Protein AF-A0A963LKS9-F1 (afdb_monomer)

Structure (mmCIF, N/CA/C/O backbone):
data_AF-A0A963LKS9-F1
#
_entry.id   AF-A0A963LKS9-F1
#
loop_
_atom_site.group_PDB
_atom_site.id
_atom_site.type_symbol
_atom_site.label_atom_id
_atom_site.label_alt_id
_atom_site.label_comp_id
_atom_site.label_asym_id
_atom_site.label_entity_id
_atom_site.label_seq_id
_atom_site.pdbx_PDB_ins_code
_atom_site.Cartn_x
_atom_site.Cartn_y
_atom_site.Cartn_z
_atom_site.occupancy
_atom_site.B_iso_or_equiv
_atom_site.auth_seq_id
_atom_site.auth_comp_id
_atom_site.auth_asym_id
_atom_site.auth_atom_id
_atom_site.pdbx_PDB_model_num
ATOM 1 N N . VAL A 1 1 ? -5.920 -4.078 2.399 1.00 51.56 1 VAL A N 1
ATOM 2 C CA . VAL A 1 1 ? -4.648 -3.534 1.897 1.00 51.56 1 VAL A CA 1
ATOM 3 C C . VAL A 1 1 ? -4.773 -2.043 2.090 1.00 51.56 1 VAL A C 1
ATOM 5 O O . VAL A 1 1 ? -5.852 -1.553 1.776 1.00 51.56 1 VAL A O 1
ATOM 8 N N . CYS A 1 2 ? -3.771 -1.343 2.621 1.00 54.22 2 CYS A N 1
ATOM 9 C CA . CYS A 1 2 ? -3.730 0.110 2.463 1.00 54.22 2 CYS A CA 1
ATOM 10 C C . CYS A 1 2 ? -3.390 0.398 0.986 1.00 54.22 2 CYS A C 1
ATOM 12 O O . CYS A 1 2 ? -2.227 0.288 0.611 1.00 54.22 2 CYS A O 1
ATOM 14 N N . PRO A 1 3 ? -4.364 0.651 0.086 1.00 58.88 3 PRO A N 1
ATOM 15 C CA . PRO A 1 3 ? -4.149 0.496 -1.359 1.00 58.88 3 PRO A CA 1
ATOM 16 C C . PRO A 1 3 ? -3.251 1.573 -1.964 1.00 58.88 3 PRO A C 1
ATOM 18 O O . PRO A 1 3 ? -2.847 1.445 -3.116 1.00 58.88 3 PRO A O 1
ATOM 21 N N . GLY A 1 4 ? -2.958 2.628 -1.200 1.00 70.62 4 GLY A N 1
ATOM 22 C CA . GLY A 1 4 ? -2.059 3.704 -1.601 1.00 70.62 4 GLY A CA 1
ATOM 23 C C . GLY A 1 4 ? -0.577 3.407 -1.377 1.00 70.62 4 GLY A C 1
ATOM 24 O O . GLY A 1 4 ? 0.248 4.128 -1.930 1.00 70.62 4 GLY A O 1
ATOM 25 N N . PHE A 1 5 ? -0.222 2.368 -0.610 1.00 81.94 5 PHE A N 1
ATOM 26 C CA . PHE A 1 5 ? 1.160 2.139 -0.185 1.00 81.94 5 PHE A CA 1
ATOM 27 C C . PHE A 1 5 ? 1.614 0.706 -0.468 1.00 81.94 5 PHE A C 1
ATOM 29 O O . PHE A 1 5 ? 0.944 -0.275 -0.150 1.00 81.94 5 PHE A O 1
ATOM 36 N N . ILE A 1 6 ? 2.787 0.593 -1.090 1.00 90.56 6 ILE A N 1
ATOM 37 C CA . ILE A 1 6 ? 3.453 -0.688 -1.374 1.00 90.56 6 ILE A CA 1
ATOM 38 C C . ILE A 1 6 ? 4.446 -1.086 -0.276 1.00 90.56 6 ILE A C 1
ATOM 40 O O . ILE A 1 6 ? 4.802 -2.258 -0.186 1.00 90.56 6 ILE A O 1
ATOM 44 N N . SER A 1 7 ? 4.861 -0.133 0.560 1.00 93.06 7 SER A N 1
ATOM 45 C CA . SER A 1 7 ? 5.805 -0.296 1.666 1.00 93.06 7 SER A CA 1
ATOM 46 C C . SER A 1 7 ? 5.248 0.377 2.911 1.00 93.06 7 SER A C 1
ATOM 48 O O . SER A 1 7 ? 4.525 1.365 2.784 1.00 93.06 7 SER A O 1
ATOM 50 N N . ASP A 1 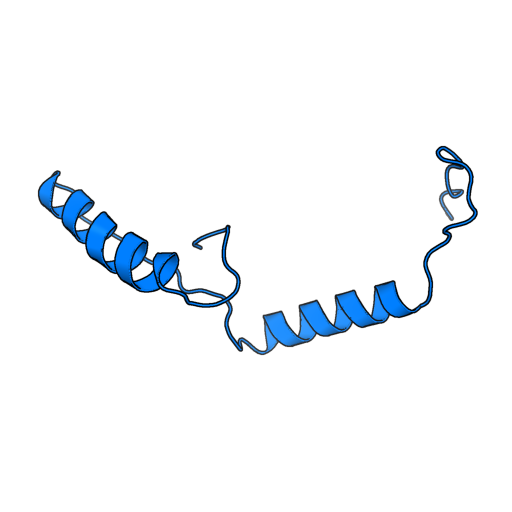8 ? 5.629 -0.118 4.085 1.00 94.31 8 ASP A N 1
ATOM 51 C CA . ASP A 1 8 ? 5.273 0.526 5.345 1.00 94.31 8 ASP A CA 1
ATOM 52 C C . ASP A 1 8 ? 5.936 1.903 5.500 1.00 94.31 8 ASP A C 1
ATOM 54 O O . ASP A 1 8 ? 7.095 2.109 5.121 1.00 94.31 8 ASP A O 1
ATOM 58 N N . CYS A 1 9 ? 5.176 2.836 6.067 1.00 94.31 9 CYS A N 1
ATOM 59 C CA . CYS A 1 9 ? 5.554 4.212 6.374 1.00 94.31 9 CYS A CA 1
ATOM 60 C C . CYS A 1 9 ? 4.766 4.713 7.600 1.00 94.31 9 CYS A C 1
ATOM 62 O O . CYS A 1 9 ? 4.072 3.934 8.260 1.00 94.31 9 CYS A O 1
ATOM 64 N N . LEU A 1 10 ? 4.893 6.002 7.930 1.00 94.81 10 LEU A N 1
ATOM 65 C CA . LEU A 1 10 ? 4.223 6.599 9.091 1.00 94.81 10 LEU A CA 1
ATOM 66 C C . LEU A 1 10 ? 2.700 6.466 8.973 1.00 94.81 10 LEU A C 1
ATOM 68 O O . LEU A 1 10 ? 2.025 6.020 9.896 1.00 94.81 10 LEU A O 1
ATOM 72 N N . GLU A 1 11 ? 2.187 6.759 7.785 1.00 93.69 11 GLU A N 1
ATOM 73 C CA . GLU A 1 11 ? 0.770 6.735 7.457 1.00 93.69 11 GLU A CA 1
ATOM 74 C C . GLU A 1 11 ? 0.176 5.323 7.595 1.00 93.69 11 GLU A C 1
ATOM 76 O O . GLU A 1 11 ? -0.971 5.157 8.005 1.00 93.69 11 GLU A O 1
ATOM 81 N N . THR A 1 12 ? 0.936 4.273 7.264 1.00 94.06 12 THR A N 1
ATOM 82 C CA . THR A 1 12 ? 0.418 2.898 7.325 1.00 94.06 12 THR A CA 1
ATOM 83 C C . THR A 1 12 ? 0.459 2.328 8.737 1.00 94.06 12 THR A C 1
ATOM 85 O O . THR A 1 12 ? -0.503 1.684 9.157 1.00 94.06 12 THR A O 1
ATOM 88 N N . LEU A 1 13 ? 1.550 2.567 9.469 1.00 93.75 13 LEU A N 1
ATOM 89 C CA . LEU A 1 13 ? 1.766 1.984 10.792 1.00 93.75 13 LEU A CA 1
ATOM 90 C C . LEU A 1 13 ? 1.093 2.791 11.902 1.00 93.75 13 LEU A C 1
ATOM 92 O O . LEU A 1 13 ? 0.409 2.217 12.742 1.00 93.75 13 LEU A O 1
ATOM 96 N N . GLU A 1 14 ? 1.280 4.107 11.917 1.00 94.75 14 GLU A N 1
ATOM 97 C CA . GLU A 1 14 ? 0.793 4.950 13.008 1.00 94.75 14 GLU A CA 1
ATOM 98 C C . GLU A 1 14 ? -0.629 5.423 12.726 1.00 94.75 14 GLU A C 1
ATOM 100 O O . GLU A 1 14 ? -1.556 5.071 13.455 1.00 94.75 14 GLU A O 1
ATOM 105 N N . GLU A 1 15 ? -0.841 6.133 11.620 1.00 94.44 15 GLU A N 1
ATOM 106 C CA . GLU A 1 15 ? -2.153 6.725 11.345 1.00 94.44 15 GLU A CA 1
ATOM 107 C C . GLU A 1 15 ? -3.216 5.637 11.099 1.00 94.44 15 GLU A C 1
ATOM 109 O O . GLU A 1 15 ? -4.299 5.661 11.687 1.00 94.44 15 GLU A O 1
ATOM 114 N N . ILE A 1 16 ? -2.921 4.626 10.273 1.00 93.19 16 ILE A N 1
ATOM 115 C CA . ILE A 1 16 ? -3.909 3.594 9.927 1.00 93.19 16 ILE A CA 1
ATOM 116 C C . ILE A 1 16 ? -3.961 2.446 10.943 1.00 93.19 16 ILE A C 1
ATOM 118 O O . ILE A 1 16 ? -5.046 2.122 11.431 1.00 93.19 16 ILE A O 1
ATOM 122 N N . ASP A 1 17 ? -2.859 1.757 11.247 1.00 94.50 17 ASP A N 1
ATOM 123 C CA . ASP A 1 17 ? -2.951 0.572 12.120 1.00 94.50 17 ASP A CA 1
ATOM 124 C C . ASP A 1 17 ? -3.203 0.932 13.593 1.00 94.50 17 ASP A C 1
ATOM 126 O O . ASP A 1 17 ? -3.885 0.179 14.298 1.00 94.50 17 ASP A O 1
ATOM 130 N N . MET A 1 18 ? -2.717 2.089 14.056 1.00 95.25 18 MET A N 1
ATOM 131 C CA . MET A 1 18 ? -2.873 2.514 15.450 1.00 95.25 18 MET A CA 1
ATOM 132 C C . MET A 1 18 ? -4.025 3.507 15.638 1.00 95.25 18 MET A C 1
ATOM 134 O O . MET A 1 18 ? -4.988 3.176 16.336 1.00 95.25 18 MET A O 1
ATOM 138 N N . GLU A 1 19 ? -3.967 4.702 15.045 1.00 97.50 19 GLU A N 1
ATOM 139 C CA . GLU A 1 19 ? -4.939 5.766 15.347 1.00 97.50 19 GLU A CA 1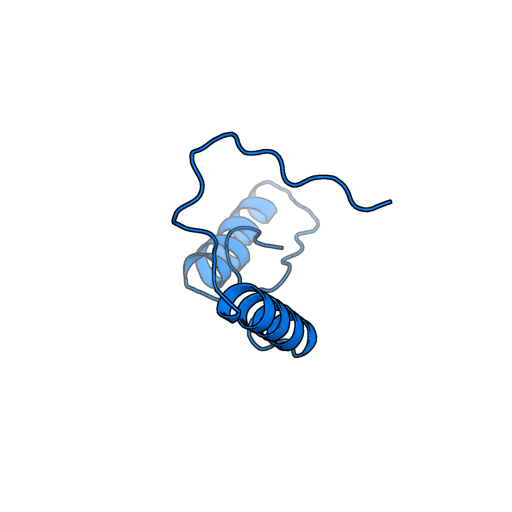
ATOM 140 C C . GLU A 1 19 ? -6.348 5.429 14.842 1.00 97.50 19 GLU A C 1
ATOM 142 O O . GLU A 1 19 ? -7.322 5.515 15.598 1.00 97.50 19 GLU A O 1
ATOM 147 N N . VAL A 1 20 ? -6.483 4.974 13.592 1.00 95.75 20 VAL A N 1
ATOM 148 C CA . VAL A 1 20 ? -7.790 4.579 13.039 1.00 95.75 20 VAL A CA 1
ATOM 149 C C . VAL A 1 20 ? -8.368 3.369 13.773 1.00 95.75 20 VAL A C 1
ATOM 151 O O . VAL A 1 20 ? -9.575 3.334 14.021 1.00 95.75 20 VAL A O 1
ATOM 154 N N . ARG A 1 21 ? -7.539 2.395 14.169 1.00 96.38 21 ARG A N 1
ATOM 155 C CA . ARG A 1 21 ? -7.988 1.260 14.993 1.00 96.38 21 ARG A CA 1
ATOM 156 C C . ARG A 1 21 ? -8.561 1.742 16.322 1.00 96.38 21 ARG A C 1
ATOM 158 O O . ARG A 1 21 ? -9.671 1.348 16.678 1.00 96.38 21 ARG A O 1
ATOM 165 N N . GLN A 1 22 ? -7.841 2.617 17.025 1.00 97.94 22 GLN A N 1
ATOM 166 C CA . GLN A 1 22 ? -8.309 3.193 18.288 1.00 97.94 22 GLN A CA 1
ATOM 167 C C . GLN A 1 22 ? -9.622 3.959 18.101 1.00 97.94 22 GLN A C 1
ATOM 169 O O . GLN A 1 22 ? -10.560 3.772 18.875 1.00 97.94 22 GLN A O 1
ATOM 174 N N . ALA A 1 23 ? -9.723 4.778 17.051 1.00 98.19 23 ALA A N 1
ATOM 175 C CA . ALA A 1 23 ? -10.946 5.508 16.734 1.00 98.19 23 ALA A CA 1
ATOM 176 C C . ALA A 1 23 ? -12.123 4.562 16.428 1.00 98.19 23 ALA A C 1
ATOM 178 O O . ALA A 1 23 ? -13.245 4.802 16.878 1.00 98.19 23 ALA A O 1
ATOM 179 N N . PHE A 1 24 ? -11.875 3.469 15.701 1.00 98.00 24 PHE A N 1
ATOM 180 C CA . PHE A 1 24 ? -12.878 2.455 15.379 1.00 98.00 24 PHE A CA 1
ATOM 181 C C . PHE A 1 24 ? -13.393 1.734 16.630 1.00 98.00 24 PHE A C 1
ATOM 183 O O . PHE A 1 24 ? -14.606 1.602 16.808 1.00 98.00 24 PHE A O 1
ATOM 190 N N . GLU A 1 25 ? -12.494 1.306 17.517 1.00 97.69 25 GLU A N 1
ATOM 191 C CA . GLU A 1 25 ? -12.849 0.661 18.786 1.00 97.69 25 GLU A CA 1
ATOM 192 C C . GLU A 1 25 ? -13.613 1.623 19.709 1.00 97.69 25 GLU A C 1
ATOM 194 O O . GLU A 1 25 ? -14.659 1.263 20.253 1.00 97.69 25 GLU A O 1
ATOM 199 N N . ALA A 1 26 ? -13.162 2.877 19.817 1.00 98.25 26 ALA A N 1
ATOM 200 C CA . ALA A 1 26 ? -13.838 3.915 20.598 1.00 98.25 26 ALA A CA 1
ATOM 201 C C . ALA A 1 26 ? -15.255 4.224 20.081 1.00 98.25 26 ALA A C 1
ATOM 203 O O . 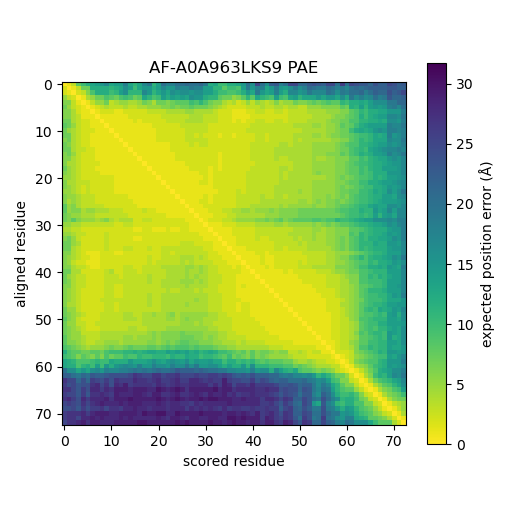ALA A 1 26 ? -16.144 4.560 20.864 1.00 98.25 26 ALA A O 1
ATOM 204 N N . ALA A 1 27 ? -15.490 4.066 18.776 1.00 98.25 27 ALA A N 1
ATOM 205 C CA . ALA A 1 27 ? -16.807 4.204 18.159 1.00 98.25 27 ALA A CA 1
ATOM 206 C C . ALA A 1 27 ? -17.715 2.963 18.334 1.00 98.25 27 ALA A C 1
ATOM 208 O O . ALA A 1 27 ? -18.831 2.945 17.810 1.00 98.25 27 ALA A O 1
ATOM 209 N N . GLY A 1 28 ? -17.274 1.927 19.061 1.00 98.44 28 GLY A N 1
ATOM 210 C CA . GLY A 1 28 ? -18.028 0.686 19.281 1.00 98.44 28 GLY A CA 1
ATOM 211 C C . GLY A 1 28 ? -17.812 -0.384 18.205 1.00 98.44 28 GLY A C 1
ATOM 212 O O . GLY A 1 28 ? -18.581 -1.347 18.118 1.00 98.44 28 GLY A O 1
ATOM 213 N N . GLY A 1 29 ? -16.782 -0.222 17.373 1.00 97.50 29 GLY A N 1
ATOM 214 C CA . GLY A 1 29 ? -16.323 -1.245 16.444 1.00 97.50 29 GLY A CA 1
ATOM 215 C C . GLY A 1 29 ? -15.861 -2.510 17.175 1.00 97.50 29 GLY A C 1
ATOM 216 O O . GLY A 1 29 ? -15.338 -2.448 18.283 1.00 97.50 29 GLY A O 1
ATOM 217 N N . ARG A 1 30 ? -16.089 -3.679 16.564 1.00 96.81 30 ARG A N 1
ATOM 218 C CA . ARG A 1 30 ? -15.807 -4.987 17.191 1.00 96.81 30 ARG A CA 1
ATOM 219 C C . ARG A 1 30 ? -14.583 -5.691 16.621 1.00 96.81 30 ARG A C 1
ATOM 221 O O . ARG A 1 30 ? -13.846 -6.321 17.366 1.00 96.81 30 ARG A O 1
ATOM 228 N N . GLU A 1 31 ? -14.386 -5.603 15.310 1.00 96.75 31 GLU A N 1
ATOM 229 C CA . GLU A 1 31 ? -13.309 -6.298 14.606 1.00 96.75 31 GLU A CA 1
ATOM 230 C C . GLU A 1 31 ? -12.630 -5.337 13.637 1.00 96.75 31 GLU A C 1
ATOM 232 O O . GLU A 1 31 ? -13.274 -4.781 12.746 1.00 96.75 31 GLU A O 1
ATOM 237 N N . TYR A 1 32 ? -11.327 -5.146 13.828 1.00 95.50 32 TYR A N 1
ATOM 238 C CA . TYR A 1 32 ? -10.483 -4.335 12.964 1.00 95.50 32 TYR A CA 1
ATOM 239 C C . TYR A 1 32 ? -9.366 -5.200 12.387 1.00 95.50 32 TYR A C 1
ATOM 241 O O . TYR A 1 32 ? -8.577 -5.801 13.124 1.00 95.50 32 TYR A O 1
ATOM 249 N N . HIS A 1 33 ? -9.277 -5.231 11.059 1.00 93.81 33 HIS A N 1
ATOM 250 C CA . HIS A 1 33 ? -8.259 -5.982 10.338 1.00 93.81 33 HIS A CA 1
ATOM 251 C C . HIS A 1 33 ? -7.369 -5.038 9.544 1.00 93.81 33 HIS A C 1
ATOM 253 O O . HIS A 1 33 ? -7.763 -4.507 8.505 1.00 93.81 33 HIS A O 1
ATOM 259 N N . TYR A 1 34 ? -6.136 -4.896 10.015 1.00 91.50 34 TYR A N 1
ATOM 260 C CA . TYR A 1 34 ? -5.073 -4.303 9.229 1.00 91.50 34 TYR A CA 1
ATOM 261 C C . TYR A 1 34 ? -4.549 -5.321 8.221 1.00 91.50 34 TYR A C 1
ATOM 263 O O . TYR A 1 34 ? -4.369 -6.500 8.531 1.00 91.50 34 TYR A O 1
ATOM 271 N N . ILE A 1 35 ? -4.318 -4.864 6.995 1.00 91.50 35 ILE A N 1
ATOM 272 C CA . ILE A 1 35 ? -3.732 -5.686 5.942 1.00 91.50 35 ILE A CA 1
ATOM 273 C C . ILE A 1 35 ? -2.383 -5.055 5.593 1.00 91.50 35 ILE A C 1
ATOM 275 O O . ILE A 1 35 ? -2.396 -3.933 5.074 1.00 91.50 35 ILE A O 1
ATOM 279 N N . PRO A 1 36 ? -1.266 -5.761 5.842 1.00 89.88 36 PRO A N 1
ATOM 280 C CA . PRO A 1 36 ? 0.072 -5.199 5.733 1.00 89.88 36 PRO A CA 1
ATOM 281 C C . PRO A 1 36 ? 0.435 -4.823 4.297 1.00 89.88 36 PRO A C 1
ATOM 283 O O . PRO A 1 36 ? -0.132 -5.349 3.330 1.00 89.88 36 PRO A O 1
ATOM 286 N N . CYS A 1 37 ? 1.409 -3.924 4.174 1.00 92.81 37 CYS A N 1
ATOM 287 C CA . CYS A 1 37 ? 2.014 -3.570 2.898 1.00 92.81 37 CYS A CA 1
ATOM 288 C C . CYS A 1 37 ? 2.740 -4.764 2.260 1.00 92.81 37 CYS A C 1
ATOM 290 O O . CYS A 1 37 ? 3.061 -5.765 2.908 1.00 92.81 37 CYS A O 1
ATOM 292 N N . LEU A 1 38 ? 3.002 -4.659 0.954 1.00 93.38 38 LEU A N 1
ATOM 293 C CA . LEU A 1 38 ? 3.707 -5.708 0.217 1.00 93.38 38 LEU A CA 1
ATOM 294 C C . LEU A 1 38 ? 5.178 -5.807 0.630 1.00 93.38 38 LEU A C 1
ATOM 296 O O . LEU A 1 38 ? 5.708 -6.913 0.655 1.00 93.38 38 LEU A O 1
ATOM 300 N N . ASN A 1 39 ? 5.814 -4.688 0.987 1.00 93.19 39 ASN A N 1
ATOM 301 C CA . ASN A 1 39 ? 7.200 -4.624 1.450 1.00 93.19 39 ASN A CA 1
ATOM 302 C C . ASN A 1 39 ? 8.140 -5.427 0.527 1.00 93.19 39 ASN A C 1
ATOM 304 O O . ASN A 1 39 ? 8.170 -5.206 -0.686 1.00 93.19 39 ASN A O 1
ATOM 308 N N . ASP A 1 40 ? 8.887 -6.375 1.087 1.00 95.50 40 ASP A N 1
ATOM 309 C CA . ASP A 1 40 ? 9.858 -7.230 0.409 1.00 95.50 40 ASP A CA 1
ATOM 310 C C . ASP A 1 40 ? 9.278 -8.583 -0.040 1.00 95.50 40 ASP A C 1
ATOM 312 O O . ASP A 1 40 ? 10.035 -9.494 -0.389 1.00 95.50 40 ASP A O 1
ATOM 316 N N . GLN A 1 41 ? 7.945 -8.731 -0.076 1.00 95.75 41 GLN A N 1
ATOM 317 C CA . GLN A 1 41 ? 7.301 -9.980 -0.482 1.00 95.75 41 GLN A CA 1
ATOM 318 C C . GLN A 1 41 ? 7.854 -10.474 -1.834 1.00 95.75 41 GLN A C 1
ATOM 320 O O . GLN A 1 41 ? 7.726 -9.774 -2.847 1.00 95.75 41 GLN A O 1
ATOM 325 N N . PRO A 1 42 ? 8.406 -11.703 -1.907 1.00 97.50 42 PRO A N 1
ATOM 326 C CA . PRO A 1 42 ? 9.082 -12.185 -3.113 1.00 97.50 42 PRO A CA 1
ATOM 327 C C . PRO A 1 42 ? 8.203 -12.166 -4.367 1.00 97.50 42 PRO A C 1
ATOM 329 O O . PRO A 1 42 ? 8.675 -11.843 -5.456 1.00 97.50 42 PRO A O 1
ATOM 332 N N . ALA A 1 43 ? 6.909 -12.467 -4.218 1.00 96.38 43 ALA A N 1
ATOM 333 C CA . ALA A 1 43 ? 5.952 -12.433 -5.320 1.00 96.38 43 ALA A CA 1
ATOM 334 C C . ALA A 1 43 ? 5.755 -11.012 -5.878 1.00 96.38 43 ALA A C 1
ATOM 336 O O . ALA A 1 43 ? 5.688 -10.833 -7.095 1.00 96.38 43 ALA A O 1
ATOM 337 N N . TRP A 1 44 ? 5.715 -10.001 -5.005 1.00 94.94 44 TRP A N 1
ATOM 338 C CA . TRP A 1 44 ? 5.629 -8.597 -5.406 1.00 94.94 44 TRP A CA 1
ATOM 339 C C . TRP A 1 44 ? 6.908 -8.143 -6.111 1.00 94.94 44 TRP A C 1
ATOM 341 O O . TRP A 1 44 ? 6.843 -7.594 -7.211 1.00 94.94 44 TRP A O 1
ATOM 351 N N . MET A 1 45 ? 8.073 -8.458 -5.542 1.00 97.06 45 MET A N 1
ATOM 352 C CA . MET A 1 45 ? 9.369 -8.136 -6.146 1.00 97.06 45 MET A CA 1
ATOM 353 C C . MET A 1 45 ? 9.530 -8.767 -7.536 1.00 97.06 45 MET A C 1
ATOM 355 O O . MET A 1 45 ? 9.961 -8.097 -8.476 1.00 97.06 45 MET A O 1
ATOM 359 N N . ALA A 1 46 ? 9.122 -10.029 -7.702 1.00 98.12 46 ALA A N 1
ATOM 360 C CA . ALA A 1 46 ? 9.130 -10.706 -8.998 1.00 98.12 46 ALA A CA 1
ATOM 361 C C . ALA A 1 46 ? 8.174 -10.045 -10.007 1.00 98.12 46 ALA A C 1
ATOM 363 O O . ALA A 1 46 ? 8.536 -9.852 -11.171 1.00 98.12 46 ALA A O 1
ATOM 364 N N . ALA A 1 47 ? 6.973 -9.657 -9.569 1.00 96.44 47 ALA A N 1
ATOM 365 C CA . ALA A 1 47 ? 6.009 -8.957 -10.413 1.00 96.44 47 ALA A CA 1
ATOM 366 C C . ALA A 1 47 ? 6.532 -7.584 -10.869 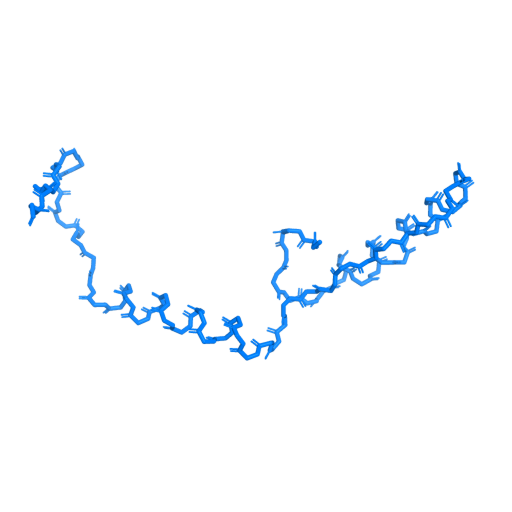1.00 96.44 47 ALA A C 1
ATOM 368 O O . ALA A 1 47 ? 6.441 -7.258 -12.058 1.00 96.44 47 ALA A O 1
ATOM 369 N N . LEU A 1 48 ? 7.124 -6.810 -9.952 1.00 96.56 48 LEU A N 1
ATOM 370 C CA . LEU A 1 48 ? 7.717 -5.504 -10.239 1.00 96.56 48 LEU A CA 1
ATOM 371 C C . LEU A 1 48 ? 8.908 -5.625 -11.198 1.00 96.56 48 LEU A C 1
ATOM 373 O O . LEU A 1 48 ? 8.976 -4.888 -12.182 1.00 96.56 48 LEU A O 1
ATOM 377 N N . ALA A 1 49 ? 9.802 -6.593 -10.971 1.00 97.75 49 ALA A N 1
ATOM 378 C CA . ALA A 1 49 ? 10.918 -6.872 -11.872 1.00 97.75 49 ALA A CA 1
ATOM 379 C C . ALA A 1 49 ? 10.427 -7.256 -13.276 1.00 97.75 49 ALA A C 1
ATOM 381 O O . ALA A 1 49 ? 10.912 -6.722 -14.2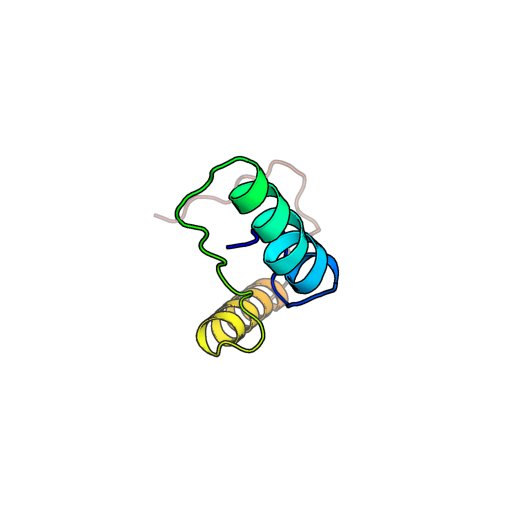73 1.00 97.75 49 ALA A O 1
ATOM 382 N N . GLY A 1 50 ? 9.417 -8.125 -13.369 1.00 98.19 50 GLY A N 1
ATOM 383 C CA . GLY A 1 50 ? 8.803 -8.492 -14.643 1.00 98.19 50 GLY A CA 1
ATOM 384 C C . GLY A 1 50 ? 8.175 -7.296 -15.364 1.00 98.19 50 GLY A C 1
ATOM 385 O O . GLY A 1 50 ? 8.322 -7.165 -16.578 1.00 98.19 50 GLY A O 1
ATOM 386 N N . LEU A 1 51 ? 7.506 -6.398 -14.635 1.00 96.75 51 LEU A N 1
ATOM 387 C CA . LEU A 1 51 ? 6.952 -5.164 -15.193 1.00 96.75 51 LEU A CA 1
ATOM 388 C C . LEU A 1 51 ? 8.055 -4.241 -15.727 1.00 96.75 51 LEU A C 1
ATOM 390 O O . LEU A 1 51 ? 7.969 -3.795 -16.871 1.00 96.75 51 LEU A O 1
ATOM 394 N N . ALA A 1 52 ? 9.100 -4.002 -14.934 1.00 97.31 52 ALA A N 1
ATOM 395 C CA . ALA A 1 52 ? 10.240 -3.191 -15.343 1.00 97.31 52 ALA A CA 1
ATOM 396 C C . ALA A 1 52 ? 10.908 -3.766 -16.599 1.00 97.31 52 ALA A C 1
ATOM 398 O O . ALA A 1 52 ? 11.064 -3.056 -17.587 1.00 97.31 52 ALA A O 1
ATOM 399 N N . LEU A 1 53 ? 11.213 -5.067 -16.612 1.00 97.69 53 LEU A N 1
ATOM 400 C CA . LEU A 1 53 ? 11.831 -5.737 -17.760 1.00 97.69 5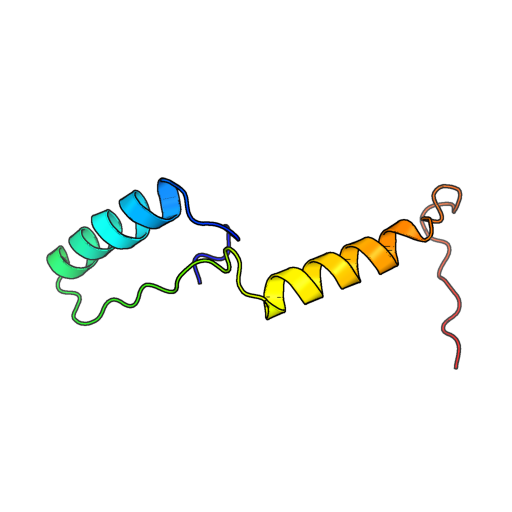3 LEU A CA 1
ATOM 401 C C . LEU A 1 53 ? 10.985 -5.640 -19.032 1.00 97.69 53 LEU A C 1
ATOM 403 O O . LEU A 1 53 ? 11.549 -5.452 -20.107 1.00 97.69 53 LEU A O 1
ATOM 407 N N . ARG A 1 54 ? 9.651 -5.731 -18.937 1.00 95.88 54 ARG A N 1
ATOM 408 C CA . ARG A 1 54 ? 8.764 -5.519 -20.096 1.00 95.88 54 ARG A CA 1
ATOM 409 C C . ARG A 1 54 ? 8.881 -4.101 -20.648 1.00 95.88 54 ARG A C 1
ATOM 411 O O . ARG A 1 54 ? 8.960 -3.921 -21.856 1.00 95.88 54 ARG A O 1
ATOM 418 N N . HIS A 1 55 ? 8.905 -3.097 -19.777 1.00 94.94 55 HIS A N 1
ATOM 419 C CA . HIS A 1 55 ? 8.888 -1.692 -20.189 1.00 94.94 55 HIS A CA 1
ATOM 420 C C . HIS A 1 55 ? 10.270 -1.109 -20.506 1.00 94.94 55 HIS A C 1
ATOM 422 O O . HIS A 1 55 ? 10.356 -0.084 -21.181 1.00 94.94 55 HIS A O 1
ATOM 428 N N . LEU A 1 56 ? 11.347 -1.771 -20.089 1.00 95.69 56 LEU A N 1
ATOM 429 C CA . LEU A 1 56 ? 12.720 -1.424 -20.463 1.00 95.69 56 LEU A CA 1
ATOM 430 C C . LEU A 1 56 ? 13.085 -1.855 -21.895 1.00 95.69 56 LEU A C 1
ATOM 432 O O . LEU A 1 56 ? 14.142 -1.474 -22.386 1.00 95.69 56 LEU A O 1
ATOM 436 N N . GLN A 1 57 ? 12.210 -2.583 -22.599 1.00 93.50 57 GLN A N 1
ATOM 437 C CA . GLN A 1 57 ? 12.401 -2.983 -24.006 1.00 93.50 57 GLN A CA 1
ATOM 438 C C . GLN A 1 57 ? 12.235 -1.824 -25.007 1.00 93.50 57 GLN A C 1
ATOM 440 O O . GLN A 1 57 ? 12.433 -2.010 -26.205 1.00 93.50 57 GLN A O 1
ATOM 445 N N . GLY A 1 58 ? 11.902 -0.625 -24.521 1.00 90.44 58 GLY A N 1
ATOM 446 C CA . GLY A 1 58 ? 11.675 0.566 -25.332 1.00 90.44 58 GLY A CA 1
ATOM 447 C C . GLY A 1 58 ? 10.189 0.855 -25.527 1.00 90.44 58 GLY A C 1
ATOM 448 O O . GLY A 1 58 ? 9.376 -0.042 -25.743 1.00 90.44 58 GLY A O 1
ATOM 449 N N . TRP A 1 59 ? 9.832 2.136 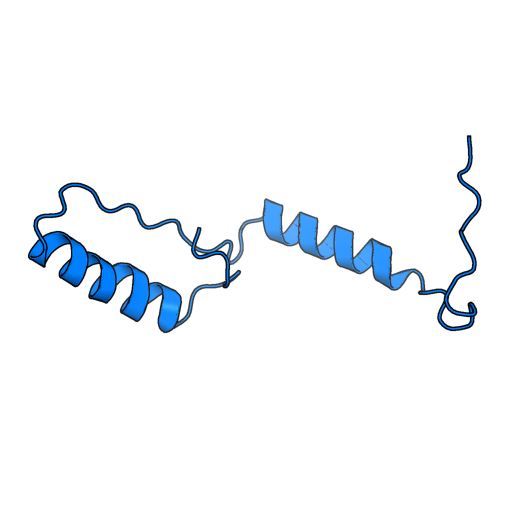-25.438 1.00 88.69 59 TRP A N 1
ATOM 450 C CA . TRP A 1 59 ? 8.476 2.617 -25.696 1.00 88.69 59 TRP A CA 1
ATOM 451 C C . TRP A 1 59 ? 8.421 3.279 -27.076 1.00 88.69 59 TRP A C 1
ATOM 453 O O . TRP A 1 59 ? 9.361 3.991 -27.440 1.00 88.69 59 TRP A O 1
ATOM 463 N N . PRO A 1 60 ? 7.329 3.113 -27.842 1.00 82.94 60 PRO A N 1
ATOM 464 C CA . PRO A 1 60 ? 7.141 3.816 -29.105 1.00 82.94 60 PRO A CA 1
ATOM 465 C C . PRO A 1 60 ? 6.786 5.288 -28.839 1.00 82.94 60 PRO A C 1
ATOM 467 O O . PRO A 1 60 ? 5.632 5.696 -28.932 1.00 82.94 60 PRO A O 1
ATOM 470 N N . THR A 1 61 ? 7.783 6.101 -28.491 1.00 84.00 61 THR A N 1
ATOM 471 C CA . THR A 1 61 ? 7.610 7.527 -28.153 1.00 84.00 61 THR A CA 1
ATOM 472 C C . THR A 1 61 ? 7.403 8.428 -29.374 1.00 84.00 61 THR A C 1
ATOM 4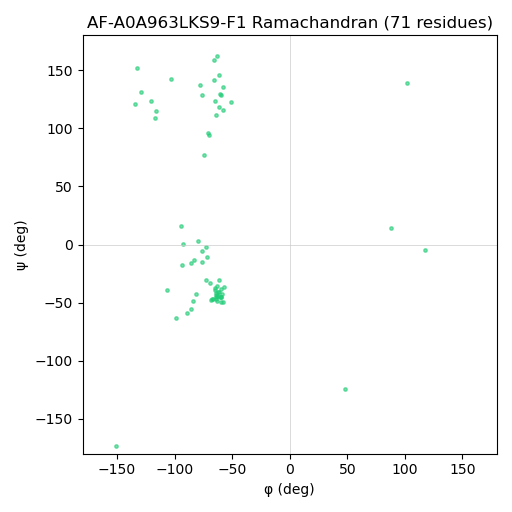74 O O . THR A 1 61 ? 6.960 9.561 -29.226 1.00 84.00 61 THR A O 1
ATOM 477 N N . GLY A 1 62 ? 7.695 7.931 -30.581 1.00 78.69 62 GLY A N 1
ATOM 478 C CA . GLY A 1 62 ? 7.495 8.646 -31.848 1.00 78.69 62 GLY A CA 1
ATOM 479 C C . GLY A 1 62 ? 6.150 8.388 -32.537 1.00 78.69 62 GLY A C 1
ATOM 480 O O . GLY A 1 62 ? 5.916 8.919 -33.620 1.00 78.69 62 GLY A O 1
ATOM 481 N N . ALA A 1 63 ? 5.272 7.558 -31.963 1.00 67.31 63 ALA A N 1
ATOM 482 C CA . ALA A 1 63 ? 3.959 7.298 -32.545 1.00 67.31 63 ALA A CA 1
ATOM 483 C C . ALA A 1 63 ? 3.020 8.490 -32.296 1.00 67.31 63 ALA A C 1
ATOM 485 O O . ALA A 1 63 ? 2.859 8.934 -31.160 1.00 67.31 63 ALA A O 1
ATOM 486 N N . ALA A 1 64 ? 2.377 8.999 -33.351 1.00 68.88 64 ALA A N 1
ATOM 487 C CA . ALA A 1 64 ? 1.344 10.019 -33.207 1.00 68.88 64 ALA A CA 1
ATOM 488 C C . ALA A 1 64 ? 0.215 9.498 -32.287 1.00 68.88 64 ALA A C 1
ATOM 490 O O . ALA A 1 64 ? -0.209 8.344 -32.453 1.00 68.88 64 ALA A O 1
ATOM 491 N N . PRO A 1 65 ? -0.290 10.302 -31.331 1.00 63.88 65 PRO A N 1
ATOM 492 C CA . PRO A 1 65 ? -1.366 9.868 -30.446 1.00 63.88 65 PRO A CA 1
ATOM 493 C C . PRO A 1 65 ? -2.594 9.461 -31.276 1.00 63.88 65 PRO A C 1
ATOM 495 O O . PRO A 1 65 ? -3.170 10.282 -31.986 1.00 63.88 65 PRO A O 1
ATOM 498 N N . GLY A 1 66 ? -2.964 8.175 -31.216 1.00 65.19 66 GLY A N 1
ATOM 499 C CA . GLY A 1 66 ? -4.108 7.602 -31.944 1.00 65.19 66 GLY A CA 1
ATOM 500 C C . GLY A 1 66 ? -3.783 6.509 -32.971 1.00 65.19 66 GLY A C 1
ATOM 501 O O . GLY A 1 66 ? -4.713 5.909 -33.513 1.00 65.19 66 GLY A O 1
ATOM 502 N N . ALA A 1 67 ? -2.510 6.188 -33.225 1.00 63.06 67 ALA A N 1
ATOM 503 C CA . ALA A 1 67 ? -2.153 5.039 -34.061 1.00 63.06 67 ALA A CA 1
ATOM 504 C C . ALA A 1 67 ? -2.489 3.722 -33.333 1.00 63.06 67 ALA A C 1
ATOM 506 O O . ALA A 1 67 ? -1.723 3.224 -32.510 1.00 63.06 67 ALA A O 1
ATOM 507 N N . ARG A 1 68 ? -3.676 3.171 -33.602 1.00 61.84 68 ARG A N 1
ATOM 508 C CA . ARG A 1 68 ? -4.125 1.883 -33.062 1.00 61.84 68 ARG A CA 1
ATOM 509 C C . ARG A 1 68 ? -3.172 0.789 -33.547 1.00 61.84 68 ARG A C 1
ATOM 511 O O . ARG A 1 68 ? -3.052 0.571 -34.750 1.00 61.84 68 ARG A O 1
ATOM 518 N N . GLN A 1 69 ? -2.498 0.110 -32.621 1.00 63.81 69 GLN A N 1
ATOM 519 C CA . GLN A 1 69 ? -1.724 -1.083 -32.956 1.00 63.81 69 GLN A CA 1
ATOM 520 C C . GLN A 1 69 ? -2.696 -2.127 -33.535 1.00 63.81 69 GLN A C 1
ATOM 522 O O . GLN A 1 69 ? -3.756 -2.344 -32.935 1.00 63.81 69 GLN A O 1
ATOM 527 N N . PRO A 1 70 ? -2.412 -2.730 -34.704 1.00 57.62 70 PRO A N 1
ATOM 528 C CA . PRO A 1 70 ? -3.271 -3.775 -35.237 1.00 57.62 70 PRO A CA 1
ATOM 529 C C . PRO A 1 70 ? -3.320 -4.918 -34.222 1.00 57.62 70 PRO A C 1
ATOM 531 O O . PRO A 1 70 ? -2.284 -5.372 -33.737 1.00 57.62 70 PRO A O 1
ATOM 534 N N . ILE A 1 71 ? -4.530 -5.352 -33.871 1.00 60.22 71 ILE A N 1
ATOM 535 C CA . ILE A 1 71 ? -4.718 -6.561 -33.071 1.00 60.22 71 ILE A CA 1
ATOM 536 C C . ILE A 1 71 ? -4.203 -7.712 -33.937 1.00 60.22 71 ILE A C 1
ATOM 538 O O . ILE A 1 71 ? -4.778 -7.992 -34.988 1.00 60.22 71 ILE A O 1
ATOM 542 N N . SER A 1 72 ? -3.092 -8.328 -33.530 1.00 57.53 72 SER A N 1
ATOM 543 C CA . SER A 1 72 ? -2.674 -9.607 -34.102 1.00 57.53 72 SER A CA 1
ATOM 544 C C . SER A 1 72 ? -3.726 -10.644 -33.726 1.00 57.53 72 SER A C 1
ATOM 546 O O . SER A 1 72 ? -4.020 -10.796 -32.540 1.00 57.53 72 SER A O 1
ATOM 548 N N . ALA A 1 73 ? -4.298 -11.298 -34.739 1.00 49.75 73 ALA A N 1
ATOM 549 C CA . ALA A 1 73 ? -5.107 -12.502 -34.573 1.00 49.75 73 ALA A CA 1
ATOM 550 C C . AL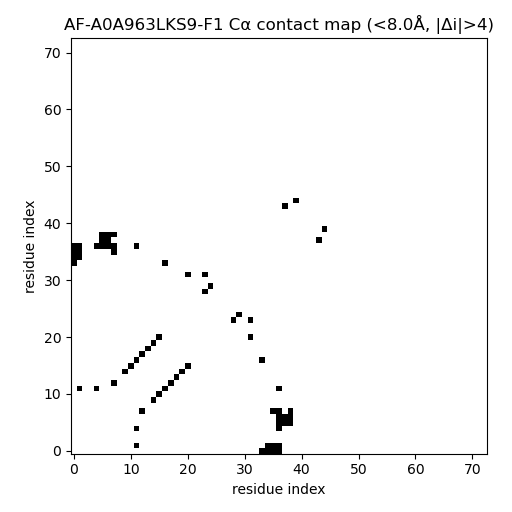A A 1 73 ? -4.262 -13.668 -34.040 1.00 49.75 73 ALA A C 1
ATOM 552 O O . ALA A 1 73 ? -3.023 -13.634 -34.253 1.00 49.75 73 ALA A O 1
#

pLDDT: mean 87.49, std 14.24, range [49.75, 98.44]

Radius of gyration: 20.39 Å; Cα contacts (8 Å, |Δi|>4): 35; chains: 1; bounding box: 31×22×56 Å

Sequence (73 aa):
VCPGFISDCLETLEEIDMEVRQAFEAAGGREYHYIPCLNDQPAWMAALAGLALRHLQGWPTGAAPGARQPISA

Foldseek 3Di:
DPVVDQADDCCLVPVPPPVVVVVCVVVVHDDDDRDHHNHVPVVVVVVVVVVCVVPVVDDPPVDDPPPDDPPDD

Mean predicted aligned error: 8.14 Å

Solvent-accessible surface area (backbone atoms only — not comparable to full-atom values): 4722 Å² total; per-residue (Å²): 98,56,87,91,45,59,50,81,48,66,64,53,54,46,52,46,56,44,51,46,42,51,54,40,46,75,72,67,51,89,83,85,84,81,43,76,50,55,61,83,38,64,70,57,54,51,51,51,50,52,52,51,60,62,60,69,72,65,74,82,80,84,61,65,94,80,74,74,75,78,81,78,128

Secondary structure (DSSP, 8-state):
--TT-SS--HIIIIIIIIIIHHHHHHTT----------TT-HHHHHHHHHHHHHHTT---TTS-TT-PPP---